Protein AF-P0DJ62-F1 (afdb_monomer_lite)

pLDDT: mean 95.41, std 2.68, range [86.56, 98.25]

InterPro domains:
  IPR001211 Phospholipase A2 [PR00389] (2-12)
  IPR001211 Phospholipase A2 [PR00389] (17-35)
  IPR001211 Phospholipase A2 [PR00389] (36-54)
  IPR001211 Phospholipase A2 [PTHR11716] (2-58)
  IPR016090 Phospholipase A2-like, central domain [PF00068] (2-55)
  IPR016090 Phospholipase A2-like, central domain [SM00085] (1-60)
  IPR016090 Phospholipase A2-like, central domain [cd00125] (1-60)
  IPR033113 Phospholipase A2, histidine active site [PS00118] (43-50)
  IPR036444 Phospholipase A2 domain superfamily [G3DSA:1.20.90.10] (1-60)
  IPR036444 Phospholipase A2 domain supe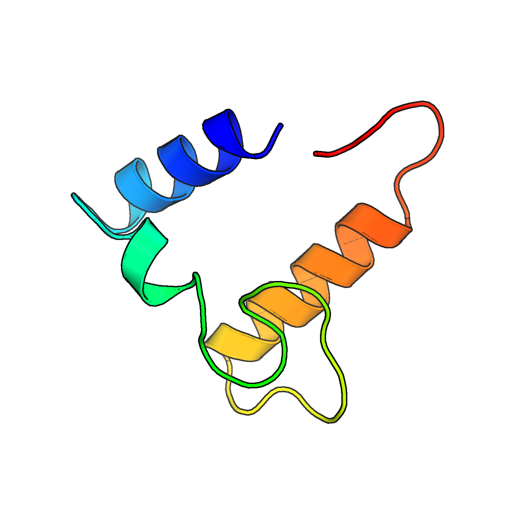rfamily [SSF48619] (1-60)

Organism: Bothrops leucurus (NCBI:txid157295)

Foldseek 3Di:
DVVVVVVVQCVVVNPPSLVVQCDDAQQSHPDGDDDGPDPVSVVRVVVVVVQVPDDDDHPD

Secondary structure (DSSP, 8-state):
-HHHHHHHHHHHH-TTGGGGGSSBTTTBSSS--S---SHHHHHHHHHHHHHHT--SS---

Sequence (60 aa):
SLWQFGKMINYVMGESGVLQYLSYGCYCGLGGQGQPTDATDRCCFVHDCCYGKVTGCDPK

Structure (mmCIF, N/CA/C/O backbone):
data_AF-P0DJ62-F1
#
_entry.id   AF-P0DJ62-F1
#
loop_
_atom_site.group_PDB
_atom_site.id
_atom_site.type_symbol
_atom_site.label_atom_id
_atom_site.label_alt_id
_atom_site.label_comp_id
_atom_site.label_asym_id
_atom_site.label_entity_id
_atom_site.label_seq_id
_atom_site.pdbx_PDB_ins_code
_atom_site.Cartn_x
_atom_site.Cartn_y
_atom_site.Cartn_z
_atom_site.occupancy
_atom_site.B_iso_or_equiv
_atom_site.auth_seq_id
_atom_site.auth_comp_id
_atom_site.auth_asym_id
_atom_site.auth_atom_id
_atom_site.pdbx_PDB_model_num
ATOM 1 N N . SER A 1 1 ? 8.587 2.727 -3.646 1.00 92.94 1 SER A N 1
ATOM 2 C CA . SER A 1 1 ? 8.632 1.324 -3.206 1.00 92.94 1 SER A CA 1
ATOM 3 C C . SER A 1 1 ? 7.499 0.994 -2.251 1.00 92.94 1 SER A C 1
ATOM 5 O O . SER A 1 1 ? 7.162 1.802 -1.379 1.00 92.94 1 SER A O 1
ATOM 7 N N . LEU A 1 2 ? 6.942 -0.215 -2.358 1.00 94.56 2 LEU A N 1
ATOM 8 C CA . LEU A 1 2 ? 5.843 -0.676 -1.495 1.00 94.56 2 LEU A CA 1
ATOM 9 C C . LEU A 1 2 ? 6.234 -0.799 -0.013 1.00 94.56 2 LEU A C 1
ATOM 11 O O . LEU A 1 2 ? 5.414 -0.545 0.866 1.00 94.56 2 LEU A O 1
ATOM 15 N N . TRP A 1 3 ? 7.495 -1.121 0.294 1.00 95.75 3 TRP A N 1
ATOM 16 C CA . TRP A 1 3 ? 7.962 -1.199 1.685 1.00 95.75 3 TRP A CA 1
ATOM 17 C C . TRP A 1 3 ? 7.949 0.168 2.383 1.00 95.75 3 TRP A C 1
ATOM 19 O O . TRP A 1 3 ? 7.544 0.282 3.540 1.00 95.75 3 TRP A O 1
ATOM 29 N N . GLN A 1 4 ? 8.355 1.229 1.676 1.00 96.94 4 GLN A N 1
ATOM 30 C CA . GLN A 1 4 ? 8.274 2.594 2.202 1.00 96.94 4 GLN A CA 1
ATOM 31 C C . GLN A 1 4 ? 6.822 3.017 2.420 1.00 96.94 4 GLN A C 1
ATOM 33 O O . GLN A 1 4 ? 6.513 3.574 3.473 1.00 96.94 4 GLN A O 1
ATOM 38 N N . PHE A 1 5 ? 5.935 2.692 1.478 1.00 95.75 5 PHE A N 1
ATOM 39 C CA . PHE A 1 5 ? 4.507 2.963 1.614 1.00 95.75 5 PHE A CA 1
ATOM 40 C C . PHE A 1 5 ? 3.907 2.266 2.843 1.00 95.75 5 PHE A C 1
ATOM 42 O O . PHE A 1 5 ? 3.243 2.908 3.655 1.00 95.75 5 PHE A O 1
ATOM 49 N N . GLY A 1 6 ? 4.243 0.991 3.060 1.00 95.44 6 GLY A N 1
ATOM 50 C CA . GLY A 1 6 ? 3.806 0.254 4.244 1.00 95.44 6 GLY A CA 1
ATOM 51 C C . GLY A 1 6 ? 4.270 0.889 5.560 1.00 95.44 6 GLY A C 1
ATOM 52 O O . GLY A 1 6 ? 3.496 0.996 6.511 1.00 95.44 6 GLY A O 1
ATOM 53 N N . LYS A 1 7 ? 5.509 1.396 5.614 1.00 95.94 7 LYS A N 1
ATOM 54 C CA . LYS A 1 7 ? 5.994 2.148 6.784 1.00 95.94 7 LYS A CA 1
ATOM 55 C C . LYS A 1 7 ? 5.222 3.445 7.015 1.00 95.94 7 LYS A C 1
ATOM 57 O O . LYS A 1 7 ? 4.958 3.773 8.166 1.00 95.94 7 LYS A O 1
ATOM 62 N N . MET A 1 8 ? 4.869 4.173 5.955 1.00 95.94 8 MET A N 1
ATOM 63 C CA . MET A 1 8 ? 4.087 5.410 6.073 1.00 95.94 8 MET A CA 1
ATOM 64 C C . MET A 1 8 ? 2.691 5.136 6.632 1.00 95.94 8 MET A C 1
ATOM 66 O O . MET A 1 8 ? 2.272 5.822 7.560 1.00 95.94 8 MET A O 1
ATOM 70 N N . ILE A 1 9 ? 2.003 4.107 6.127 1.00 95.50 9 ILE A N 1
ATOM 71 C CA . ILE A 1 9 ? 0.687 3.717 6.651 1.00 95.50 9 ILE A CA 1
ATOM 72 C C . ILE A 1 9 ? 0.796 3.339 8.129 1.00 95.50 9 ILE A C 1
ATOM 74 O O . ILE A 1 9 ? 0.052 3.878 8.942 1.00 95.50 9 ILE A O 1
ATOM 78 N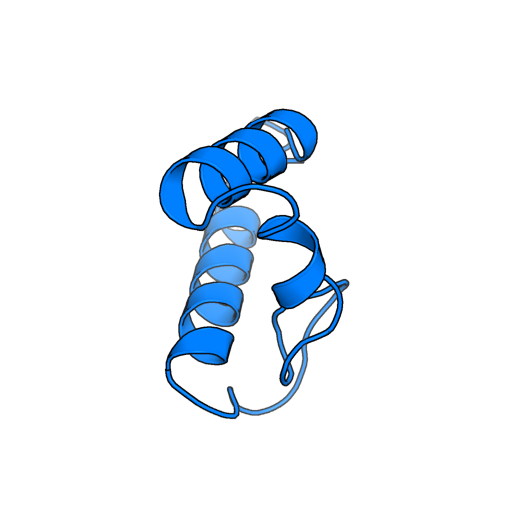 N . ASN A 1 10 ? 1.736 2.463 8.498 1.00 95.19 10 ASN A N 1
ATOM 79 C CA . ASN A 1 10 ? 1.889 2.039 9.894 1.00 95.19 10 ASN A CA 1
ATOM 80 C C . ASN A 1 10 ? 2.279 3.200 10.824 1.00 95.19 10 ASN A C 1
ATOM 82 O O . ASN A 1 10 ? 1.884 3.222 11.984 1.00 95.19 10 ASN A O 1
ATOM 86 N N . TYR A 1 11 ? 3.035 4.183 10.331 1.00 96.19 11 TYR A N 1
ATOM 87 C CA . TYR A 1 11 ? 3.369 5.377 11.106 1.00 96.19 11 TYR A CA 1
ATOM 88 C C . TYR A 1 11 ? 2.134 6.237 11.418 1.00 96.19 11 TYR A C 1
ATOM 90 O O . TYR A 1 11 ? 2.017 6.756 12.523 1.00 96.19 11 TYR A O 1
ATOM 98 N N . VAL A 1 12 ? 1.211 6.378 10.461 1.00 95.19 12 VAL A N 1
ATOM 99 C CA . VAL A 1 12 ? 0.006 7.212 10.613 1.00 95.19 12 VAL A CA 1
ATOM 100 C C . VAL A 1 12 ? -1.116 6.479 11.353 1.00 95.19 12 VAL A C 1
ATOM 102 O O . VAL A 1 12 ? -1.786 7.068 12.195 1.00 95.19 12 VAL A O 1
ATOM 105 N N . MET A 1 13 ? -1.326 5.201 11.037 1.00 92.38 13 MET A N 1
ATOM 106 C CA . MET A 1 13 ? -2.473 4.409 11.499 1.00 92.38 13 MET A CA 1
ATOM 107 C C . MET A 1 13 ? -2.159 3.537 12.721 1.00 92.38 13 MET A C 1
ATOM 109 O O . MET A 1 13 ? -3.073 2.992 13.335 1.00 92.38 13 MET A O 1
ATOM 113 N N . GLY A 1 14 ? -0.880 3.398 13.074 1.00 93.50 14 GLY A N 1
ATOM 114 C CA . GLY A 1 14 ? -0.406 2.499 14.119 1.00 93.50 14 GLY A CA 1
ATOM 115 C C . GLY A 1 14 ? 0.048 1.138 13.590 1.00 93.50 14 GLY A C 1
ATOM 116 O O . GLY A 1 14 ? 0.047 0.852 12.387 1.00 93.50 14 GLY A O 1
ATOM 117 N N . GLU A 1 15 ? 0.479 0.289 14.521 1.00 86.56 15 GLU A N 1
ATOM 118 C CA . GLU A 1 15 ? 0.953 -1.055 14.208 1.00 86.56 15 GLU A CA 1
ATOM 119 C C . GLU A 1 15 ? -0.114 -1.848 13.441 1.00 86.56 15 GLU A C 1
ATOM 121 O O . GLU A 1 15 ? -1.296 -1.824 13.776 1.00 86.56 15 GLU A O 1
ATOM 126 N N . SER A 1 16 ? 0.310 -2.551 12.389 1.00 89.25 16 SER A N 1
ATOM 127 C CA . SER A 1 16 ? -0.570 -3.310 11.490 1.00 89.25 16 SER A CA 1
ATOM 128 C C . SER A 1 16 ? -1.593 -2.483 10.698 1.00 89.25 16 SER A C 1
ATOM 130 O O . SER A 1 16 ? -2.461 -3.070 10.053 1.00 89.25 16 SER A O 1
ATOM 132 N N . GLY A 1 17 ? -1.469 -1.150 10.655 1.00 90.31 17 GLY A N 1
ATOM 133 C CA . GLY A 1 17 ? -2.322 -0.282 9.838 1.00 90.31 17 GLY A CA 1
ATOM 134 C C . GLY A 1 17 ? -2.385 -0.707 8.368 1.00 90.31 17 GLY A C 1
ATOM 135 O O . GLY A 1 17 ? -3.452 -0.682 7.766 1.00 90.31 17 GLY A O 1
ATOM 136 N N . VAL A 1 18 ? -1.275 -1.202 7.808 1.00 93.56 18 VAL A N 1
ATOM 137 C CA . VAL A 1 18 ? -1.233 -1.750 6.438 1.00 93.56 18 VAL A CA 1
ATOM 138 C C . VAL A 1 18 ? -2.256 -2.865 6.221 1.00 93.56 18 VAL A C 1
ATOM 140 O O . VAL A 1 18 ? -2.870 -2.903 5.157 1.00 93.56 18 VAL A O 1
ATOM 143 N N . LEU A 1 19 ? -2.484 -3.741 7.210 1.00 93.88 19 LEU A N 1
ATOM 144 C CA . LEU A 1 19 ? -3.402 -4.880 7.071 1.00 93.88 19 LEU A CA 1
ATOM 145 C C . LEU A 1 19 ? -4.842 -4.437 6.786 1.00 93.88 19 LEU A C 1
ATOM 147 O O . LEU A 1 19 ? -5.576 -5.171 6.132 1.00 93.88 19 LEU A O 1
ATOM 151 N N . GLN A 1 20 ? -5.230 -3.232 7.215 1.00 92.06 20 GLN A N 1
ATOM 152 C CA . GLN A 1 20 ? -6.568 -2.683 6.975 1.00 92.06 20 GLN A CA 1
ATOM 153 C C . GLN A 1 20 ? -6.810 -2.309 5.503 1.00 92.06 20 GLN A C 1
ATOM 155 O O . GLN A 1 20 ? -7.960 -2.205 5.089 1.00 92.06 20 GLN A O 1
ATOM 160 N N . TYR A 1 21 ? -5.748 -2.137 4.708 1.00 93.81 21 TYR A N 1
ATOM 161 C CA . TYR A 1 21 ? -5.819 -1.642 3.326 1.00 93.81 21 TYR A CA 1
ATOM 162 C C . TYR A 1 21 ? -5.334 -2.649 2.277 1.00 93.81 21 TYR A C 1
ATOM 164 O O . TYR A 1 21 ? -5.302 -2.320 1.095 1.00 93.81 21 TYR A O 1
ATOM 172 N N . LEU A 1 22 ? -4.940 -3.864 2.677 1.00 92.38 22 LEU A N 1
ATOM 173 C CA . LEU A 1 22 ? -4.493 -4.894 1.729 1.00 92.38 22 LEU A CA 1
ATOM 174 C C . LEU A 1 22 ? -5.636 -5.452 0.864 1.00 92.38 22 LEU A C 1
ATOM 176 O O . LEU A 1 22 ? -5.379 -5.937 -0.238 1.00 92.38 22 LEU A O 1
ATOM 180 N N . SER A 1 23 ? -6.871 -5.419 1.371 1.00 92.81 23 SER A N 1
ATOM 181 C CA . SER A 1 23 ? -8.061 -5.939 0.688 1.00 92.81 23 SER A CA 1
ATOM 182 C C . SER A 1 23 ? -9.330 -5.245 1.197 1.00 92.81 23 SER A C 1
ATOM 184 O O . SER A 1 23 ? -10.124 -5.835 1.934 1.00 92.81 23 SER A O 1
ATOM 186 N N . TYR A 1 24 ? -9.497 -3.972 0.846 1.00 95.12 24 TYR A N 1
ATOM 187 C CA . TYR A 1 24 ? -10.636 -3.146 1.244 1.00 95.12 24 TYR A CA 1
ATOM 188 C C . TYR A 1 24 ? -11.289 -2.473 0.031 1.00 95.12 24 TYR A C 1
ATOM 190 O O . TYR A 1 24 ? -10.602 -1.968 -0.853 1.00 95.12 24 TYR A O 1
ATOM 198 N N . GLY A 1 25 ? -12.622 -2.440 0.002 1.00 96.19 25 GLY A N 1
ATOM 199 C CA . GLY A 1 25 ? -13.376 -1.811 -1.083 1.00 96.19 25 GLY A CA 1
ATOM 200 C C . GLY A 1 25 ? -13.069 -2.404 -2.465 1.00 96.19 25 GLY A C 1
ATOM 201 O O . GLY A 1 25 ? -12.815 -3.601 -2.609 1.00 96.19 25 GLY A O 1
ATOM 202 N N . CYS A 1 26 ? -13.136 -1.560 -3.489 1.00 97.06 26 CYS A N 1
ATOM 203 C CA . CYS A 1 26 ? -12.870 -1.907 -4.880 1.00 97.06 26 CYS A CA 1
ATOM 204 C C . CYS A 1 26 ? -11.430 -1.614 -5.326 1.00 97.06 26 CYS A C 1
ATOM 206 O O . CYS A 1 26 ? -11.015 -2.184 -6.332 1.00 97.06 26 CYS A O 1
ATOM 208 N N . TYR A 1 27 ? -10.694 -0.741 -4.629 1.00 98.06 27 TYR A N 1
ATOM 209 C CA . TYR A 1 27 ? -9.381 -0.225 -5.037 1.00 98.06 27 TYR A CA 1
ATOM 210 C C . TYR A 1 27 ? -8.274 -0.398 -3.990 1.00 98.06 27 TYR A C 1
ATOM 212 O O . TYR A 1 27 ? -7.104 -0.404 -4.361 1.00 98.06 27 TYR A O 1
ATOM 220 N N . CYS A 1 28 ? -8.562 -0.551 -2.692 1.00 96.44 28 CYS A N 1
ATOM 221 C CA . CYS A 1 28 ? -7.490 -0.812 -1.721 1.00 96.44 28 CYS A CA 1
ATOM 222 C C . CYS A 1 28 ? -7.035 -2.279 -1.784 1.00 96.44 28 CYS A C 1
ATOM 224 O O . CYS A 1 28 ? -7.534 -3.140 -1.057 1.00 96.44 28 CYS A O 1
ATOM 226 N N . GLY A 1 29 ? -6.084 -2.564 -2.677 1.00 94.00 29 GLY A N 1
ATOM 227 C CA . GLY A 1 29 ? -5.508 -3.891 -2.869 1.00 94.00 29 GLY A CA 1
ATOM 228 C C . GLY A 1 29 ? -4.766 -4.026 -4.198 1.00 94.00 29 GLY A C 1
ATOM 229 O O . GLY A 1 29 ? -4.226 -3.063 -4.737 1.00 94.00 29 GLY A O 1
ATOM 230 N N . LEU A 1 30 ? -4.700 -5.250 -4.727 1.00 89.81 30 LEU A N 1
ATOM 231 C CA . LEU A 1 30 ? -4.120 -5.506 -6.046 1.00 89.81 30 LEU A CA 1
ATOM 232 C C . LEU A 1 30 ? -5.159 -5.282 -7.150 1.00 89.81 30 LEU A C 1
ATOM 234 O O . LEU A 1 30 ? -6.127 -6.032 -7.258 1.00 89.81 30 LEU A O 1
ATOM 238 N N . GLY A 1 31 ? -4.897 -4.305 -8.019 1.00 87.88 31 GLY A N 1
ATOM 239 C CA . GLY A 1 31 ? -5.773 -3.965 -9.141 1.00 87.88 31 GLY A CA 1
ATOM 240 C C . GLY A 1 31 ? -6.810 -2.923 -8.736 1.00 87.88 31 GLY A C 1
ATOM 241 O O . GLY A 1 31 ? -6.516 -2.057 -7.930 1.00 87.88 31 GLY A O 1
ATOM 242 N N . GLY A 1 32 ? -8.006 -3.004 -9.310 1.00 92.62 32 GLY A N 1
ATOM 243 C CA . GLY A 1 32 ? -9.130 -2.154 -8.932 1.00 92.62 32 GLY A CA 1
ATOM 244 C C . GLY A 1 32 ? -10.095 -1.940 -10.090 1.00 92.62 32 GLY A C 1
ATOM 245 O O . GLY A 1 32 ? -9.675 -1.690 -11.220 1.00 92.62 32 GLY A O 1
ATOM 246 N N . GLN A 1 33 ? -11.394 -2.090 -9.833 1.00 94.81 33 GLN A N 1
AT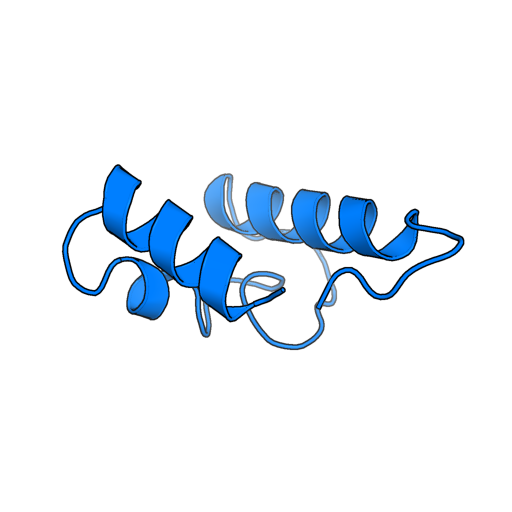OM 247 C CA . GLN A 1 33 ? -12.437 -1.917 -10.848 1.00 94.81 33 GLN A CA 1
ATOM 248 C C . GLN A 1 33 ? -13.758 -1.457 -10.231 1.00 94.81 33 GLN A C 1
ATOM 250 O O . GLN A 1 33 ? -14.073 -1.789 -9.092 1.00 94.81 33 GLN A O 1
ATOM 255 N N . GLY A 1 34 ? -14.570 -0.745 -11.013 1.00 95.75 34 GLY A N 1
ATOM 256 C CA . GLY A 1 34 ? -15.869 -0.239 -10.566 1.00 95.75 34 GLY A CA 1
ATOM 257 C C . GLY A 1 34 ? -15.777 1.124 -9.878 1.00 95.75 34 GLY A C 1
ATOM 258 O O . GLY A 1 34 ? -14.887 1.923 -10.172 1.00 95.75 34 GLY A O 1
ATOM 259 N N . GLN A 1 35 ? -16.738 1.420 -9.003 1.00 97.12 35 GLN A N 1
ATOM 260 C CA . GLN A 1 35 ? -16.796 2.690 -8.275 1.00 97.12 35 GLN A CA 1
ATOM 261 C C . GLN A 1 35 ? -16.231 2.522 -6.862 1.00 97.12 35 GLN A C 1
ATOM 263 O O . GLN A 1 35 ? -16.544 1.516 -6.229 1.00 97.12 35 GLN A O 1
ATOM 268 N N . PRO A 1 36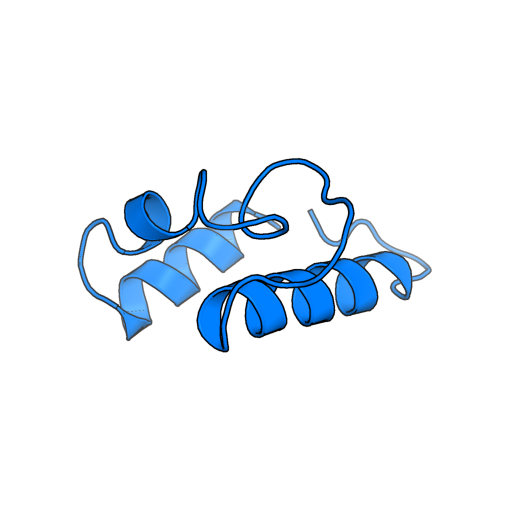 ? -15.461 3.500 -6.347 1.00 97.88 36 PRO A N 1
ATOM 269 C CA . PRO A 1 36 ? -15.012 3.464 -4.964 1.00 97.88 36 PRO A CA 1
ATOM 270 C C . PRO A 1 36 ? -16.190 3.366 -3.990 1.00 97.88 36 PRO A C 1
ATOM 272 O O . PRO A 1 36 ? -17.140 4.146 -4.107 1.00 97.88 36 PRO A O 1
ATOM 275 N N . THR A 1 37 ? -16.126 2.437 -3.037 1.00 97.19 37 THR A N 1
ATOM 276 C CA . THR A 1 37 ? -17.245 2.135 -2.127 1.00 97.19 37 THR A CA 1
ATOM 277 C C . THR A 1 37 ? -17.492 3.228 -1.091 1.00 97.19 37 THR A C 1
ATOM 279 O O . THR A 1 37 ? -18.628 3.432 -0.669 1.00 97.19 37 THR A O 1
ATOM 282 N N . ASP A 1 38 ? -16.442 3.938 -0.678 1.00 98.25 38 ASP A N 1
ATOM 283 C CA . ASP A 1 38 ? -16.497 5.018 0.306 1.00 98.25 38 ASP A CA 1
ATOM 284 C C . ASP A 1 38 ? -15.311 5.996 0.160 1.00 98.25 38 ASP A C 1
ATOM 286 O O . ASP A 1 38 ? -14.598 6.013 -0.848 1.00 98.25 38 ASP A O 1
ATOM 290 N N . ALA A 1 39 ? -15.116 6.862 1.160 1.00 98.19 39 ALA A N 1
ATOM 291 C CA . ALA A 1 39 ? -14.015 7.821 1.181 1.00 98.19 39 ALA A CA 1
ATOM 292 C C . ALA A 1 39 ? -12.635 7.146 1.276 1.00 98.19 39 ALA A C 1
ATOM 294 O O . ALA A 1 39 ? -11.689 7.616 0.647 1.00 98.19 39 ALA A O 1
ATOM 295 N N . THR A 1 40 ? -12.526 6.044 2.020 1.00 96.69 40 THR A N 1
ATOM 296 C CA . THR A 1 40 ? -11.278 5.289 2.172 1.00 96.69 40 THR A CA 1
ATOM 297 C C . THR A 1 40 ? -10.874 4.642 0.854 1.00 96.69 40 THR A C 1
ATOM 299 O O . THR A 1 40 ? -9.749 4.818 0.390 1.00 96.69 40 THR A O 1
ATOM 302 N N . ASP A 1 41 ? -11.809 3.966 0.196 1.00 98.00 41 ASP A N 1
ATOM 303 C CA . ASP A 1 41 ? -11.580 3.318 -1.092 1.00 98.00 41 ASP A CA 1
ATOM 304 C C . ASP A 1 41 ? -11.260 4.340 -2.197 1.00 98.00 41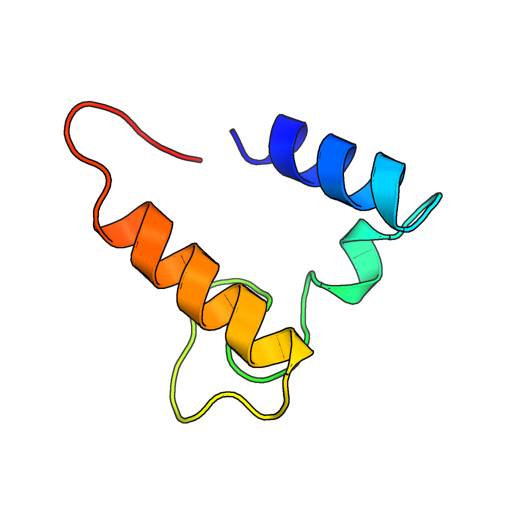 ASP A C 1
ATOM 306 O O . ASP A 1 41 ? -10.437 4.109 -3.085 1.00 98.00 41 ASP A O 1
ATOM 310 N N . ARG A 1 42 ? -11.832 5.549 -2.097 1.00 98.25 42 ARG A N 1
ATOM 311 C CA . ARG A 1 42 ? -11.493 6.666 -2.988 1.00 98.25 42 ARG A CA 1
ATOM 312 C C . ARG A 1 42 ? -10.036 7.110 -2.841 1.00 98.25 42 ARG A C 1
ATOM 314 O O . ARG A 1 42 ? -9.445 7.510 -3.844 1.00 98.25 42 ARG A O 1
ATOM 321 N N . CYS A 1 43 ? -9.442 7.031 -1.651 1.00 97.19 43 CYS A N 1
ATOM 322 C CA . CYS A 1 43 ? -8.012 7.303 -1.478 1.00 97.19 43 CYS A CA 1
ATOM 323 C C . CYS A 1 43 ? -7.159 6.309 -2.276 1.00 97.19 43 CYS A C 1
ATOM 325 O O . CYS A 1 43 ? -6.212 6.727 -2.941 1.00 97.19 43 CYS A O 1
ATOM 327 N N . CYS A 1 44 ? -7.522 5.025 -2.275 1.00 97.75 44 CYS A N 1
ATOM 328 C CA . CYS A 1 44 ? -6.823 3.992 -3.040 1.00 97.75 44 CYS A CA 1
ATOM 329 C C . CYS A 1 44 ? -7.013 4.167 -4.553 1.00 97.75 44 CYS A C 1
ATOM 331 O O . CYS A 1 44 ? -6.036 4.141 -5.295 1.00 97.75 44 CYS A O 1
ATOM 333 N N . PHE A 1 45 ? -8.221 4.517 -5.007 1.00 98.00 45 PHE A N 1
ATOM 334 C CA . PHE A 1 45 ? -8.457 4.896 -6.406 1.00 98.00 45 PHE A CA 1
ATOM 335 C C . PHE A 1 45 ? -7.555 6.055 -6.866 1.00 98.00 45 PHE A C 1
ATOM 337 O O . PHE A 1 45 ? -6.960 6.016 -7.946 1.00 98.00 45 PHE A O 1
ATOM 344 N N . VAL A 1 46 ? -7.430 7.101 -6.041 1.00 98.06 46 VAL A N 1
ATOM 345 C CA . VAL A 1 46 ? -6.545 8.241 -6.327 1.00 98.06 46 VAL A CA 1
ATOM 346 C C . VAL A 1 46 ? -5.074 7.820 -6.297 1.00 98.06 46 VAL A C 1
ATOM 348 O O . VAL A 1 46 ? -4.300 8.279 -7.137 1.00 98.06 46 VAL A O 1
ATOM 351 N N . HIS A 1 47 ? -4.686 6.943 -5.370 1.00 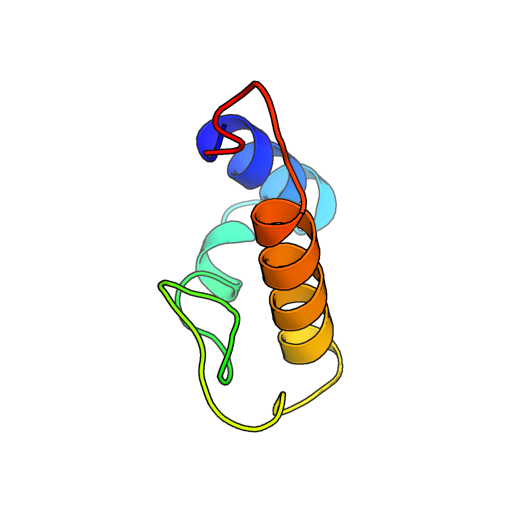97.25 47 HIS A N 1
ATOM 352 C CA . HIS A 1 47 ? -3.335 6.393 -5.279 1.00 97.25 47 HIS A CA 1
ATOM 353 C C . HIS A 1 47 ? -2.949 5.612 -6.545 1.00 97.25 47 HIS A C 1
ATOM 355 O O . HIS A 1 47 ? -1.897 5.880 -7.128 1.00 97.25 47 HIS A O 1
ATOM 361 N N . ASP A 1 48 ? -3.822 4.734 -7.034 1.00 97.19 48 ASP A N 1
ATOM 362 C CA . ASP A 1 48 ? -3.596 3.977 -8.269 1.00 97.19 48 ASP A CA 1
ATOM 363 C C . ASP A 1 48 ? -3.498 4.897 -9.486 1.00 97.19 48 ASP A C 1
ATOM 365 O O . ASP A 1 48 ? -2.593 4.758 -10.311 1.00 97.19 48 ASP A O 1
ATOM 369 N N . CYS A 1 49 ? -4.374 5.904 -9.562 1.00 96.81 49 CYS A N 1
ATOM 370 C CA . CYS A 1 49 ? -4.298 6.947 -10.584 1.00 96.81 49 CYS A CA 1
ATOM 371 C C . CYS A 1 49 ? -2.983 7.741 -10.511 1.00 96.81 49 CYS A C 1
ATOM 373 O O . CYS A 1 49 ? -2.464 8.164 -11.544 1.00 96.81 49 CYS A O 1
ATOM 375 N N . CYS A 1 50 ? -2.449 7.974 -9.308 1.00 97.88 50 CYS A N 1
ATOM 376 C CA . CYS A 1 50 ? -1.167 8.642 -9.103 1.00 97.88 50 CYS A CA 1
ATOM 377 C C . CYS A 1 50 ? -0.019 7.778 -9.638 1.00 97.88 50 CYS A C 1
ATOM 379 O O . CYS A 1 50 ? 0.767 8.254 -10.454 1.00 97.88 50 CYS A O 1
ATOM 381 N N . TYR A 1 51 ? 0.023 6.493 -9.267 1.00 96.56 51 TYR A N 1
ATOM 382 C CA . TYR A 1 51 ? 1.022 5.539 -9.765 1.00 96.56 51 TYR A CA 1
ATOM 383 C C . TYR A 1 51 ? 0.958 5.382 -11.288 1.00 96.56 51 TYR A C 1
ATOM 385 O O . TYR A 1 51 ? 1.997 5.395 -11.940 1.00 96.56 51 TYR A O 1
ATOM 393 N N . GLY A 1 52 ? -0.242 5.313 -11.873 1.00 95.88 52 GLY A N 1
ATOM 394 C CA . GLY A 1 52 ? -0.430 5.191 -13.323 1.00 95.88 52 GLY A CA 1
ATOM 395 C C . GLY A 1 52 ? 0.040 6.403 -14.138 1.00 95.88 52 GLY A C 1
ATOM 396 O O . GLY A 1 52 ? 0.207 6.293 -15.350 1.00 95.88 52 GLY A O 1
ATOM 397 N N . LYS A 1 53 ? 0.266 7.555 -13.493 1.00 97.75 53 LYS A N 1
ATOM 398 C CA . LYS A 1 53 ? 0.801 8.771 -14.127 1.00 97.75 53 LYS A CA 1
ATOM 399 C C . LYS A 1 53 ? 2.318 8.915 -13.996 1.00 97.75 53 LYS A C 1
ATOM 401 O O . LYS A 1 53 ? 2.881 9.818 -14.611 1.00 97.75 53 LYS A O 1
ATOM 406 N N . VAL A 1 54 ? 2.981 8.082 -13.193 1.00 98.06 54 VAL A N 1
ATOM 407 C CA . VAL A 1 54 ? 4.437 8.142 -13.020 1.00 98.06 54 VAL A CA 1
ATOM 408 C C . VAL A 1 54 ? 5.125 7.665 -14.299 1.00 98.06 54 VAL A C 1
ATOM 410 O O . VAL A 1 54 ? 4.831 6.592 -14.817 1.00 98.06 54 VAL A O 1
ATOM 413 N N . THR A 1 55 ? 6.072 8.458 -14.799 1.00 97.94 55 THR A N 1
ATOM 414 C CA . THR A 1 55 ? 6.909 8.118 -15.958 1.00 97.94 55 THR A CA 1
ATOM 415 C C . THR A 1 55 ? 8.385 8.253 -15.597 1.00 97.94 55 THR A C 1
ATOM 417 O O . THR A 1 55 ? 8.758 9.206 -14.918 1.00 97.94 55 THR A O 1
ATOM 420 N N . GLY A 1 56 ? 9.235 7.348 -16.092 1.00 98.25 56 GLY A N 1
ATOM 421 C CA . GLY A 1 56 ? 10.692 7.403 -15.893 1.00 98.25 56 GLY A CA 1
ATOM 422 C C . GLY A 1 56 ? 11.223 6.631 -14.678 1.00 98.25 56 GLY A C 1
ATOM 423 O O . GLY A 1 56 ? 12.435 6.560 -14.495 1.00 98.25 56 GLY A O 1
ATOM 424 N N . CYS A 1 57 ? 10.350 6.023 -13.873 1.00 97.94 57 CYS A N 1
ATOM 425 C CA . CYS A 1 57 ? 10.711 5.130 -12.771 1.00 97.94 57 CYS A CA 1
ATOM 426 C C . CYS A 1 57 ? 9.555 4.176 -12.427 1.00 97.94 57 CYS A C 1
ATOM 428 O O . CYS A 1 57 ? 8.421 4.394 -12.854 1.00 97.94 57 CYS A O 1
ATOM 430 N N . ASP A 1 58 ? 9.852 3.125 -11.658 1.00 97.06 58 ASP A N 1
ATOM 431 C CA . ASP A 1 58 ? 8.838 2.250 -11.061 1.00 97.06 58 ASP A CA 1
ATOM 432 C C . ASP A 1 58 ? 8.415 2.818 -9.691 1.00 97.06 58 ASP A C 1
ATOM 434 O O . ASP A 1 58 ? 9.276 3.001 -8.822 1.00 97.06 58 ASP A O 1
ATOM 438 N N . PRO A 1 59 ? 7.127 3.149 -9.474 1.00 95.81 59 PRO A N 1
ATOM 439 C CA . PRO A 1 59 ? 6.657 3.601 -8.167 1.00 95.81 59 PRO A CA 1
ATOM 440 C C . PRO A 1 59 ? 6.626 2.483 -7.103 1.00 95.81 59 PRO A C 1
ATOM 442 O O . PRO A 1 59 ? 6.633 2.788 -5.898 1.00 95.81 59 PRO A O 1
ATOM 445 N N . LYS A 1 60 ? 6.590 1.208 -7.515 1.00 94.25 60 LYS A N 1
ATOM 446 C CA . LYS A 1 60 ? 6.507 0.041 -6.617 1.00 94.25 60 LYS A CA 1
ATOM 447 C C . LYS A 1 60 ? 7.862 -0.381 -6.054 1.00 94.25 60 LYS A C 1
ATOM 449 O O . LYS A 1 60 ? 7.825 -1.015 -4.970 1.00 94.25 60 LYS A O 1
#

Radius of gyration: 11.77 Å; chains: 1; bounding box: 28×15×30 Å